Protein AF-A0A351IYJ4-F1 (afdb_monomer_lite)

Radius of gyration: 17.71 Å; chains: 1; bounding box: 44×25×46 Å

Secondary structure (DSSP, 8-state):
-----HHHHHHHHHHGGGGTTHHHHTT--SS---HHHHHHHHHHHHHHHHHTT-TTSTTTTSSHHHH--BGGGTBPPP-SSTTTHHHHHHHHHHHHHHTT----------HHHHTSHHHHHHHHHHH-HHHHH--

Foldseek 3Di:
DDDDDLVLLVVLCCPQVNNPLLVVLPPPDPDPDRSVVSSVSSVVSQQVCLQVQDCSHSVNVPLHNPFGADPSVPGDTDDPDQQPVLQVQLVVLLVCQVVVHDDHGDDDHDPSSCPDPNNVVSVVVVPDCCSVPVD

Structure (mmCIF, N/CA/C/O backbone):
data_AF-A0A351IYJ4-F1
#
_entry.id   AF-A0A351IYJ4-F1
#
loop_
_atom_site.group_PDB
_atom_site.id
_atom_site.type_symbol
_atom_site.label_atom_id
_atom_site.label_alt_id
_atom_site.label_comp_id
_atom_site.label_asym_id
_atom_site.label_entity_id
_atom_site.label_seq_id
_atom_site.pdbx_PDB_ins_code
_atom_site.Cartn_x
_atom_site.Cartn_y
_atom_site.Cartn_z
_atom_site.occupancy
_atom_site.B_iso_or_equiv
_atom_site.auth_seq_id
_atom_site.auth_comp_id
_atom_site.auth_asym_id
_atom_site.auth_atom_id
_atom_site.pdbx_PDB_model_num
ATOM 1 N N . ILE A 1 1 ? -8.109 10.380 -11.655 1.00 69.62 1 ILE A N 1
ATOM 2 C CA . ILE A 1 1 ? -7.726 9.640 -10.431 1.00 69.62 1 ILE A CA 1
ATOM 3 C C . ILE A 1 1 ? -8.976 8.910 -9.979 1.00 69.62 1 ILE A C 1
ATOM 5 O O . ILE A 1 1 ? -9.986 9.576 -9.782 1.00 69.62 1 ILE A O 1
ATOM 9 N N . GLU A 1 2 ? -8.937 7.580 -9.955 1.00 79.75 2 GLU A N 1
ATOM 10 C CA . GLU A 1 2 ? -10.029 6.744 -9.441 1.00 79.75 2 GLU A CA 1
ATOM 11 C C . GLU A 1 2 ? -10.212 7.023 -7.945 1.00 79.75 2 GLU A C 1
ATOM 13 O O . GLU A 1 2 ? -9.224 7.189 -7.227 1.00 79.75 2 GLU A O 1
ATOM 18 N N . LYS A 1 3 ? -11.459 7.160 -7.498 1.00 86.62 3 LYS A N 1
ATOM 19 C CA . LYS A 1 3 ? -11.799 7.419 -6.098 1.00 86.62 3 LYS A CA 1
ATOM 20 C C . LYS A 1 3 ? -12.650 6.259 -5.609 1.00 86.62 3 LYS A C 1
ATOM 22 O O . LYS A 1 3 ? -13.630 5.938 -6.273 1.00 86.62 3 LYS A O 1
ATOM 27 N N . LEU A 1 4 ? -12.274 5.685 -4.471 1.00 89.00 4 LEU A N 1
ATOM 28 C CA . LEU A 1 4 ? -13.099 4.702 -3.778 1.00 89.00 4 LEU A CA 1
ATOM 29 C C . LEU A 1 4 ? -14.430 5.348 -3.386 1.00 89.00 4 LEU A C 1
ATOM 31 O O . LEU A 1 4 ? -14.461 6.514 -2.973 1.00 89.00 4 LEU A O 1
ATOM 35 N N . SER A 1 5 ? -15.516 4.599 -3.532 1.00 92.38 5 SER A N 1
ATOM 36 C CA . SER A 1 5 ? -16.804 4.964 -2.950 1.00 92.38 5 SER A CA 1
ATOM 37 C C . SER A 1 5 ? -16.744 4.891 -1.420 1.00 92.38 5 SER A C 1
ATOM 39 O O . SER A 1 5 ? -15.866 4.245 -0.847 1.00 92.38 5 SER A O 1
ATOM 41 N N . SER A 1 6 ? -17.679 5.556 -0.738 1.00 91.44 6 SER A N 1
ATOM 42 C CA . SER A 1 6 ? -17.755 5.504 0.727 1.00 91.44 6 SER A CA 1
ATOM 43 C C . SER A 1 6 ? -17.993 4.080 1.244 1.00 91.44 6 SER A C 1
ATOM 45 O O . SER A 1 6 ? -17.467 3.726 2.291 1.00 91.44 6 SER A O 1
ATOM 47 N N . GLU A 1 7 ? -18.740 3.260 0.501 1.00 92.38 7 GLU A N 1
ATOM 48 C CA . GLU A 1 7 ? -18.984 1.852 0.838 1.00 92.38 7 GLU A CA 1
ATOM 49 C C . GLU A 1 7 ? -17.690 1.035 0.750 1.00 92.38 7 GLU A C 1
ATOM 51 O O . GLU A 1 7 ? -17.268 0.457 1.747 1.00 92.38 7 GLU A O 1
ATOM 56 N N . GLU A 1 8 ? -16.976 1.102 -0.381 1.00 93.00 8 GLU A N 1
ATOM 57 C CA . GLU A 1 8 ? -15.687 0.412 -0.546 1.00 93.00 8 GLU A CA 1
ATOM 58 C C . GLU A 1 8 ? -14.651 0.857 0.494 1.00 93.00 8 GLU A C 1
ATOM 60 O O . GLU A 1 8 ? -13.88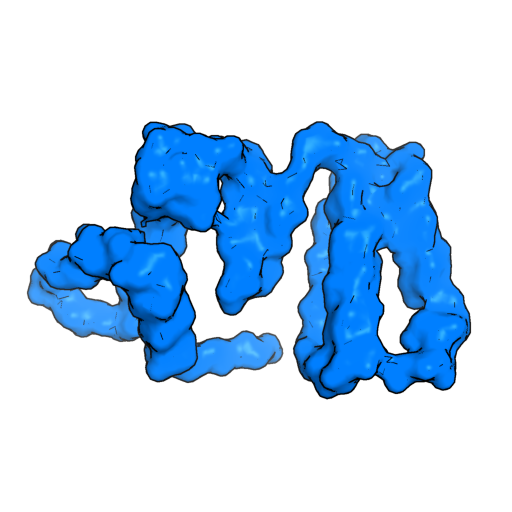2 0.044 1.007 1.00 93.00 8 GLU A O 1
ATOM 65 N N . LEU A 1 9 ? -14.612 2.155 0.807 1.00 92.56 9 LEU A N 1
ATOM 66 C CA . LEU A 1 9 ? -13.689 2.704 1.794 1.00 92.56 9 LEU A CA 1
ATOM 67 C C . LEU A 1 9 ? -13.982 2.157 3.196 1.00 92.56 9 LEU A C 1
ATOM 69 O O . LEU A 1 9 ? -13.051 1.783 3.909 1.00 92.56 9 LEU A O 1
ATOM 73 N N . TYR A 1 10 ? -15.260 2.094 3.574 1.00 93.06 10 TYR A N 1
ATOM 74 C CA . TYR A 1 10 ? -15.687 1.546 4.857 1.00 93.06 10 TYR A CA 1
ATOM 75 C C . TYR A 1 10 ? -15.412 0.043 4.949 1.00 93.06 10 TYR A C 1
ATOM 77 O O . TYR A 1 10 ? -14.824 -0.405 5.934 1.00 93.06 10 TYR A O 1
ATOM 85 N N . ASP A 1 11 ? -15.750 -0.719 3.908 1.00 94.94 11 ASP A N 1
ATOM 86 C CA . ASP A 1 11 ? -15.528 -2.167 3.863 1.00 94.94 11 ASP A CA 1
ATOM 87 C C . ASP A 1 11 ? -14.041 -2.515 3.979 1.00 94.94 11 ASP A C 1
ATOM 89 O O . ASP A 1 11 ? -13.672 -3.379 4.773 1.00 94.94 11 ASP A O 1
ATOM 93 N N . ILE A 1 12 ? -13.156 -1.775 3.299 1.00 95.31 12 ILE A N 1
ATOM 94 C CA . ILE A 1 12 ? -11.704 -1.950 3.450 1.00 95.31 12 ILE A CA 1
ATOM 95 C C . ILE A 1 12 ? -11.265 -1.773 4.910 1.00 95.31 12 ILE A C 1
ATOM 97 O O . ILE A 1 12 ? -10.467 -2.567 5.411 1.00 95.31 12 ILE A O 1
ATOM 101 N N . MET A 1 13 ? -11.746 -0.731 5.593 1.00 94.62 13 MET A N 1
ATOM 102 C CA . MET A 1 13 ? -11.371 -0.468 6.988 1.00 94.62 13 MET A CA 1
ATOM 103 C C . MET A 1 13 ? -11.933 -1.517 7.947 1.00 94.62 13 MET A C 1
ATOM 105 O O . MET A 1 13 ? -11.270 -1.876 8.921 1.00 94.62 13 MET A O 1
ATOM 109 N N . LYS A 1 14 ? -13.143 -2.003 7.669 1.00 94.69 14 LYS A N 1
ATOM 110 C CA . LYS A 1 14 ? -13.844 -3.007 8.466 1.00 94.69 14 LYS A CA 1
ATOM 111 C C . LYS A 1 14 ? -13.223 -4.393 8.324 1.00 94.69 14 LYS A C 1
ATOM 113 O O . LYS A 1 14 ? -13.055 -5.083 9.323 1.00 94.69 14 LYS A O 1
ATOM 118 N N . ASP A 1 15 ? -12.851 -4.790 7.115 1.00 95.81 15 ASP A N 1
ATOM 119 C CA . ASP A 1 15 ? -12.252 -6.103 6.860 1.00 95.81 15 ASP A CA 1
ATOM 120 C C . ASP A 1 15 ? -10.783 -6.153 7.303 1.00 95.81 15 ASP A C 1
ATOM 122 O O . ASP A 1 15 ? -10.238 -7.213 7.626 1.00 95.81 15 ASP A O 1
ATOM 126 N N . PHE A 1 16 ? -10.111 -5.001 7.346 1.00 95.06 16 PHE A N 1
ATOM 127 C CA . PHE A 1 16 ? -8.714 -4.944 7.739 1.00 95.06 16 PHE A CA 1
ATOM 128 C C . PHE A 1 16 ? -8.513 -5.245 9.230 1.00 95.06 16 PHE A C 1
ATOM 130 O O . PHE A 1 16 ? -8.965 -4.502 10.102 1.00 95.06 16 PHE A O 1
ATOM 137 N N . LEU A 1 17 ? -7.761 -6.316 9.518 1.00 93.31 17 LEU A N 1
ATOM 138 C CA . LEU A 1 17 ? -7.508 -6.811 10.880 1.00 93.31 17 LEU A CA 1
ATOM 139 C C . LEU A 1 17 ? -8.806 -6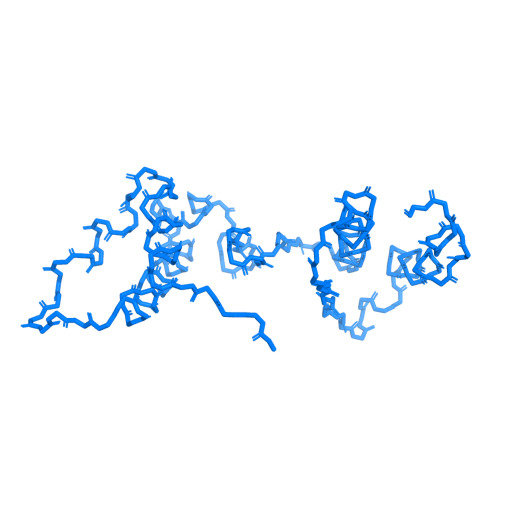.956 11.694 1.00 93.31 17 LEU A C 1
ATOM 141 O O . LEU A 1 17 ? -8.857 -6.547 12.857 1.00 93.31 17 LEU A O 1
ATOM 145 N N . ASP A 1 18 ? -9.854 -7.490 11.062 1.00 94.00 18 ASP A N 1
ATOM 146 C CA . ASP A 1 18 ? -11.171 -7.717 11.671 1.00 94.00 18 ASP A CA 1
ATOM 147 C C . ASP A 1 18 ? -11.777 -6.438 12.287 1.00 94.00 18 ASP A C 1
ATOM 149 O O . ASP A 1 18 ? -12.434 -6.464 13.330 1.00 94.00 18 ASP A O 1
ATOM 153 N N . GLY A 1 19 ? -11.480 -5.282 11.686 1.00 93.06 19 GLY A N 1
ATOM 154 C CA . GLY A 1 19 ? -11.989 -3.981 12.107 1.00 93.06 19 GLY A CA 1
ATOM 155 C C . GLY A 1 19 ? -11.362 -3.469 13.400 1.00 93.06 19 GLY A C 1
ATOM 156 O O . GLY A 1 19 ? -11.836 -2.486 13.957 1.00 93.06 19 GLY A O 1
ATOM 157 N N . THR A 1 20 ? -10.287 -4.089 13.898 1.00 93.75 20 THR A N 1
ATOM 158 C CA . THR A 1 20 ? -9.677 -3.724 15.191 1.00 93.75 20 THR A CA 1
ATOM 159 C C . THR A 1 20 ? -9.286 -2.245 15.250 1.00 93.75 20 THR A C 1
ATOM 161 O O . THR A 1 20 ? -9.467 -1.602 16.278 1.00 93.75 20 THR A O 1
ATOM 164 N N . ILE A 1 21 ? -8.755 -1.697 14.154 1.00 93.94 21 ILE A N 1
ATOM 165 C CA . ILE A 1 21 ? -8.379 -0.279 14.052 1.00 93.94 21 ILE A CA 1
ATOM 166 C C . ILE A 1 21 ? -9.634 0.591 13.933 1.00 93.94 21 ILE A C 1
ATOM 168 O O . ILE A 1 21 ? -9.758 1.574 14.663 1.00 93.94 21 ILE A O 1
ATOM 172 N N . LEU A 1 22 ? -10.573 0.196 13.064 1.00 93.88 22 LEU A N 1
ATOM 173 C CA . LEU A 1 22 ? -11.835 0.901 12.841 1.00 93.88 22 LEU A CA 1
ATOM 174 C C . LEU A 1 22 ? -12.622 1.050 14.147 1.00 93.88 22 LEU A C 1
ATOM 176 O O . LEU A 1 22 ? -12.953 2.165 14.515 1.00 93.88 22 LEU A O 1
ATOM 180 N N . ASN A 1 23 ? -12.781 -0.021 14.922 1.00 92.25 23 ASN A N 1
ATOM 181 C CA . ASN A 1 23 ? -13.481 -0.023 16.210 1.00 92.25 23 ASN A CA 1
ATOM 182 C C . ASN A 1 23 ? -12.884 0.946 17.249 1.00 92.25 23 ASN A C 1
ATOM 184 O O . ASN A 1 23 ? -13.557 1.309 18.210 1.00 92.25 23 ASN A O 1
ATOM 188 N N . VAL A 1 24 ? -11.607 1.331 17.119 1.00 91.56 24 VAL A N 1
ATOM 189 C CA . VAL A 1 24 ? -10.964 2.275 18.050 1.00 91.56 24 VAL A CA 1
ATOM 190 C C . VAL A 1 24 ? -11.255 3.729 17.685 1.00 91.56 24 VAL A C 1
ATOM 192 O O . VAL A 1 24 ? -11.249 4.585 18.579 1.00 91.56 24 VAL A O 1
ATOM 195 N N . VAL A 1 25 ? -11.444 4.014 16.398 1.00 90.50 25 VAL A N 1
ATOM 196 C CA . VAL A 1 25 ? -11.732 5.362 15.884 1.00 90.50 25 VAL A CA 1
ATOM 197 C C . VAL A 1 25 ? -13.238 5.596 15.738 1.00 90.50 25 VAL A C 1
ATOM 199 O O . VAL A 1 25 ? -13.724 6.689 16.013 1.00 90.50 25 VAL A O 1
ATOM 202 N N . GLU A 1 26 ? -13.993 4.548 15.415 1.00 84.12 26 GLU A N 1
ATOM 203 C CA . GLU A 1 26 ? -15.446 4.549 15.316 1.00 84.12 26 GLU A CA 1
ATOM 204 C C . GLU A 1 26 ? -16.071 4.782 16.702 1.00 84.12 26 GLU A C 1
ATOM 206 O O . GLU A 1 26 ? -15.700 4.164 17.700 1.00 84.12 26 GLU A O 1
ATOM 211 N N . GLY A 1 27 ? -17.009 5.729 16.786 1.00 67.56 27 GLY A N 1
ATOM 212 C CA . GLY A 1 27 ? -17.715 6.057 18.030 1.00 67.56 27 GLY A CA 1
ATOM 213 C C . GLY A 1 27 ? -17.006 7.042 18.971 1.00 67.56 27 GLY A C 1
ATOM 214 O O . GLY A 1 27 ? -17.534 7.304 20.051 1.00 67.56 27 GLY A O 1
ATOM 215 N N . LYS A 1 28 ? -15.854 7.614 18.586 1.00 63.19 28 LYS A N 1
ATOM 216 C CA . LYS A 1 28 ? -15.204 8.715 19.330 1.00 63.19 28 LYS A CA 1
ATOM 217 C C . LYS A 1 28 ? -15.575 10.120 18.850 1.00 63.19 28 LYS A C 1
ATOM 219 O O . LYS A 1 28 ? -15.203 11.087 19.510 1.00 63.19 28 LYS A O 1
ATOM 224 N N . GLU A 1 29 ? -16.304 10.245 17.747 1.00 55.62 29 GLU A N 1
ATOM 225 C CA . GLU A 1 29 ? -16.753 11.543 17.242 1.00 55.62 29 GLU A CA 1
ATOM 226 C C . GLU A 1 29 ? -18.083 11.980 17.887 1.00 55.62 29 GLU A C 1
ATOM 228 O O . GLU A 1 29 ? -19.051 11.219 17.919 1.00 55.62 29 GLU A O 1
ATOM 233 N N . GLU A 1 30 ? -18.162 13.231 18.362 1.00 51.12 30 GLU A N 1
ATOM 234 C CA . GLU A 1 30 ? -19.418 13.868 18.811 1.00 51.12 30 GLU A CA 1
ATOM 235 C C . GLU A 1 30 ? -20.367 14.205 17.639 1.00 51.12 30 GLU A C 1
ATOM 237 O O . GLU A 1 30 ? -21.562 14.429 17.839 1.00 51.12 30 GLU A O 1
ATOM 242 N N . VAL A 1 31 ? -19.855 14.211 16.404 1.00 49.59 31 VAL A N 1
ATOM 243 C CA . VAL A 1 31 ? -20.582 14.484 15.158 1.00 49.59 31 VAL A CA 1
ATOM 244 C C . VAL A 1 31 ? -20.305 13.320 14.216 1.00 49.59 31 VAL A C 1
ATOM 246 O O . VAL A 1 31 ? -19.147 13.036 13.970 1.00 49.59 31 VAL A O 1
ATOM 249 N N . LYS A 1 32 ? -21.332 12.646 13.680 1.00 56.62 32 LYS A N 1
ATOM 250 C CA . LYS A 1 32 ? -21.128 11.607 12.653 1.00 56.62 32 LYS A CA 1
ATOM 251 C C . LYS A 1 32 ? -20.509 12.247 11.402 1.00 56.62 32 LYS A C 1
ATOM 253 O O . LYS A 1 32 ? -21.249 12.853 10.623 1.00 56.62 32 LYS A O 1
ATOM 258 N N . GLY A 1 33 ? -19.188 12.157 11.253 1.00 61.50 33 GLY A N 1
ATOM 259 C CA . GLY A 1 33 ? -18.453 12.642 10.090 1.00 61.50 33 GLY A CA 1
ATOM 260 C C . GLY A 1 33 ? -18.748 11.838 8.822 1.00 61.50 33 GLY A C 1
ATOM 261 O O . GLY A 1 33 ? -19.345 10.757 8.860 1.00 61.50 33 GLY A O 1
ATOM 262 N N . ASP A 1 34 ? -18.341 12.386 7.675 1.00 84.00 34 ASP A N 1
ATOM 263 C CA . ASP A 1 34 ? -18.303 11.652 6.405 1.00 84.00 34 ASP A CA 1
ATOM 264 C C . ASP A 1 34 ? -17.346 10.450 6.552 1.00 84.00 34 ASP A C 1
ATOM 266 O O . ASP A 1 34 ? -16.343 10.529 7.258 1.00 84.00 34 ASP A O 1
ATOM 270 N N . VAL A 1 35 ? -17.604 9.335 5.859 1.00 89.12 35 VAL A N 1
ATOM 271 C CA . VAL A 1 35 ? -16.751 8.121 5.897 1.00 89.12 35 VAL A CA 1
ATOM 272 C C . VAL A 1 35 ? -15.294 8.449 5.561 1.00 89.12 35 VAL A C 1
ATOM 274 O O . VAL A 1 35 ? -14.361 7.777 6.000 1.00 89.12 35 VAL A O 1
ATOM 277 N N . LYS A 1 36 ? -15.084 9.515 4.793 1.00 88.94 36 LYS A N 1
ATOM 278 C CA . LYS A 1 36 ? -13.764 10.042 4.485 1.00 88.94 36 LYS A CA 1
ATOM 279 C C . LYS A 1 36 ? -13.014 10.570 5.713 1.00 88.94 36 LYS A C 1
ATOM 281 O O . LYS A 1 36 ? -11.812 10.335 5.800 1.00 88.94 36 LYS A O 1
ATOM 286 N N . ASP A 1 37 ? -13.686 11.267 6.624 1.00 89.88 37 ASP A N 1
ATOM 287 C CA . ASP A 1 37 ? -13.071 11.785 7.852 1.00 89.88 37 ASP A CA 1
ATOM 288 C C . ASP A 1 37 ? -12.707 10.619 8.775 1.00 89.88 37 ASP A C 1
ATOM 290 O O . ASP A 1 37 ? -11.558 10.500 9.202 1.00 89.88 37 ASP A O 1
ATOM 294 N N . LEU A 1 38 ? -13.620 9.651 8.907 1.00 90.88 38 LEU A N 1
ATOM 295 C CA . LEU A 1 38 ? -13.353 8.388 9.597 1.00 90.88 38 LEU A CA 1
ATOM 296 C C . LEU A 1 38 ? -12.144 7.645 9.004 1.00 90.88 38 LEU A C 1
ATOM 298 O O . LEU A 1 38 ? -11.338 7.078 9.740 1.00 90.88 38 LEU A O 1
ATOM 302 N N . ALA A 1 39 ? -11.973 7.668 7.679 1.00 92.19 39 ALA A N 1
ATOM 303 C CA . ALA A 1 39 ? -10.820 7.061 7.020 1.00 92.19 39 ALA A CA 1
ATOM 304 C C . ALA A 1 39 ? -9.503 7.807 7.266 1.00 92.19 39 ALA A C 1
ATOM 306 O O . ALA A 1 39 ? -8.445 7.174 7.327 1.00 92.19 39 ALA A O 1
ATOM 307 N N . ILE A 1 40 ? -9.544 9.132 7.424 1.00 92.12 40 ILE A N 1
ATOM 308 C CA . ILE A 1 40 ? -8.377 9.920 7.838 1.00 92.12 40 ILE A CA 1
ATOM 309 C C . ILE A 1 40 ? -7.980 9.525 9.261 1.00 92.12 40 ILE A C 1
ATOM 311 O O . ILE A 1 40 ? -6.810 9.220 9.497 1.00 92.12 40 ILE A O 1
ATOM 315 N N . ASP A 1 41 ? -8.940 9.445 10.177 1.00 92.75 41 ASP A N 1
ATOM 316 C CA . ASP A 1 41 ? -8.691 9.051 11.564 1.00 92.75 41 ASP A CA 1
ATOM 317 C C . ASP A 1 41 ? -8.188 7.613 11.676 1.00 92.75 41 ASP A C 1
ATOM 319 O O . ASP A 1 41 ? -7.208 7.352 12.379 1.00 92.75 41 ASP A O 1
ATOM 323 N N . PHE A 1 42 ? -8.785 6.687 10.923 1.00 94.62 42 PHE A N 1
ATOM 324 C CA . PHE A 1 42 ? -8.296 5.317 10.779 1.00 94.62 42 PHE A CA 1
ATOM 325 C C . PHE A 1 42 ? -6.833 5.298 10.322 1.00 94.62 42 PHE A C 1
ATOM 327 O O . PHE A 1 42 ? -6.007 4.588 10.905 1.00 94.62 42 PHE A O 1
ATOM 334 N N . LEU A 1 43 ? -6.493 6.105 9.307 1.00 94.69 43 LEU A N 1
ATOM 335 C CA . LEU A 1 43 ? -5.139 6.168 8.767 1.00 94.69 43 LEU A CA 1
ATOM 336 C C . LEU A 1 43 ? -4.141 6.703 9.803 1.00 94.69 43 LEU A C 1
ATOM 338 O O . LEU A 1 43 ? -3.077 6.113 10.009 1.00 94.69 43 LEU A O 1
ATOM 342 N N . LEU A 1 44 ? -4.492 7.809 10.462 1.00 94.56 44 LEU A N 1
ATOM 343 C CA . LEU A 1 44 ? -3.663 8.470 11.469 1.00 94.56 44 LEU A CA 1
ATOM 344 C C . LEU A 1 44 ? -3.451 7.581 12.692 1.00 94.56 44 LEU A C 1
ATOM 346 O O . LEU A 1 44 ? -2.312 7.395 13.125 1.00 94.56 44 LEU A O 1
ATOM 350 N N . TYR A 1 45 ? -4.527 7.002 13.229 1.00 95.44 45 TYR A N 1
ATOM 351 C CA . TYR A 1 45 ? -4.455 6.119 14.386 1.00 95.44 45 TYR A CA 1
ATOM 352 C C . TYR A 1 45 ? -3.635 4.864 14.073 1.00 95.44 45 TYR A C 1
ATOM 354 O O . TYR A 1 45 ? -2.719 4.544 14.830 1.00 95.44 45 TYR A O 1
ATOM 362 N N . GLY A 1 46 ? -3.898 4.189 12.948 1.00 95.69 46 GLY A N 1
ATOM 363 C CA . GLY A 1 46 ? -3.154 2.992 12.547 1.00 95.69 46 GLY A CA 1
ATOM 364 C C . GLY A 1 46 ? -1.661 3.260 12.322 1.00 95.69 46 GLY A C 1
ATOM 365 O O . GLY A 1 46 ? -0.820 2.468 12.752 1.00 95.69 46 GLY A O 1
ATOM 366 N N . ALA A 1 47 ? -1.304 4.403 11.726 1.00 94.94 47 ALA A N 1
ATOM 367 C CA . ALA A 1 47 ? 0.092 4.802 11.536 1.00 94.94 47 ALA A CA 1
ATOM 368 C C . ALA A 1 47 ? 0.795 5.135 12.863 1.00 94.94 47 ALA A C 1
ATOM 370 O O . ALA A 1 47 ? 1.922 4.699 13.098 1.00 94.94 47 ALA A O 1
ATOM 371 N N . LEU A 1 48 ? 0.134 5.873 13.760 1.00 96.06 48 LEU A N 1
ATOM 372 C CA . LEU A 1 48 ? 0.669 6.170 15.093 1.00 96.06 48 LEU A CA 1
ATOM 373 C C . LEU A 1 48 ? 0.831 4.894 15.923 1.00 96.06 48 LEU A C 1
ATOM 375 O O . LEU A 1 48 ? 1.877 4.685 16.534 1.00 96.06 48 LEU A O 1
ATOM 379 N N . ALA A 1 49 ? -0.167 4.013 15.914 1.00 96.56 49 ALA A N 1
ATOM 380 C CA . ALA A 1 49 ? -0.101 2.721 16.584 1.00 96.56 49 ALA A CA 1
ATOM 381 C C . ALA A 1 49 ? 1.087 1.884 16.081 1.00 96.56 49 ALA A C 1
ATOM 383 O O . ALA A 1 49 ? 1.789 1.278 16.893 1.00 96.56 49 ALA A O 1
ATOM 384 N N . GLU A 1 50 ? 1.367 1.918 14.775 1.00 95.94 50 GLU A N 1
ATOM 385 C CA . GLU A 1 50 ? 2.535 1.266 14.177 1.00 95.94 50 GLU A CA 1
ATOM 386 C C . GLU A 1 50 ? 3.858 1.851 14.696 1.00 95.94 50 GLU A C 1
ATOM 388 O O . GLU A 1 50 ? 4.742 1.100 15.110 1.00 95.94 50 GLU A O 1
ATOM 393 N N . ILE A 1 51 ? 3.978 3.182 14.760 1.00 95.38 51 ILE A N 1
ATOM 394 C CA . ILE A 1 51 ? 5.160 3.876 15.306 1.00 95.38 51 ILE A CA 1
ATOM 395 C C . ILE A 1 51 ? 5.408 3.492 16.774 1.00 95.38 51 ILE A C 1
ATOM 397 O O . ILE A 1 51 ? 6.555 3.315 17.181 1.00 95.38 51 ILE A O 1
ATOM 401 N N . PHE A 1 52 ? 4.344 3.334 17.564 1.00 96.25 52 PHE A N 1
ATOM 402 C CA . PHE A 1 52 ? 4.413 2.970 18.984 1.00 96.25 52 PHE A CA 1
ATOM 403 C C . PHE A 1 52 ? 4.427 1.455 19.247 1.00 96.25 52 PHE A C 1
ATOM 405 O O . PHE A 1 52 ? 4.180 1.036 20.382 1.00 96.25 52 PHE A O 1
ATOM 412 N N . ALA A 1 53 ? 4.706 0.635 18.228 1.00 95.62 53 ALA A N 1
ATOM 413 C CA . ALA A 1 53 ? 4.791 -0.824 18.330 1.00 95.62 53 ALA A CA 1
ATOM 414 C C . ALA A 1 53 ? 3.539 -1.471 18.961 1.00 95.62 53 ALA A C 1
ATOM 416 O O . ALA A 1 53 ? 3.621 -2.420 19.746 1.00 95.62 53 ALA A O 1
ATOM 417 N N . ARG A 1 54 ? 2.353 -0.930 18.663 1.00 96.12 54 ARG A N 1
ATOM 418 C CA . ARG A 1 54 ? 1.076 -1.471 19.139 1.00 96.12 54 ARG A CA 1
ATOM 419 C C . ARG A 1 54 ? 0.561 -2.537 18.183 1.00 96.12 54 ARG A C 1
ATOM 421 O O . ARG A 1 54 ? 0.722 -2.448 16.970 1.00 96.12 54 ARG A O 1
ATOM 428 N N . THR A 1 55 ? -0.156 -3.512 18.734 1.00 94.56 55 THR A N 1
ATOM 429 C CA . THR A 1 55 ? -0.820 -4.569 17.956 1.00 94.56 55 THR A CA 1
ATOM 430 C C . THR A 1 55 ? -1.889 -4.030 17.005 1.00 94.56 55 THR A C 1
ATOM 432 O O . THR A 1 55 ? -2.218 -4.701 16.033 1.00 94.56 55 THR A O 1
ATOM 435 N N . THR A 1 56 ? -2.397 -2.822 17.265 1.00 94.75 56 THR A N 1
ATOM 436 C CA . THR A 1 56 ? -3.345 -2.088 16.418 1.00 94.75 56 THR A CA 1
ATOM 437 C C . THR A 1 56 ? -2.675 -1.243 15.326 1.00 94.75 56 THR A C 1
ATOM 439 O O . THR A 1 56 ? -3.353 -0.472 14.656 1.00 94.75 56 THR A O 1
ATOM 442 N N . GLY A 1 57 ? -1.357 -1.355 15.128 1.00 95.12 57 GLY A N 1
ATOM 443 C CA . GLY A 1 57 ? -0.686 -0.802 13.950 1.00 95.12 57 GLY A CA 1
ATOM 444 C C . GLY A 1 57 ? -0.983 -1.614 12.685 1.00 95.12 57 GLY A C 1
ATOM 445 O O . GLY A 1 57 ? -1.296 -2.804 12.771 1.00 95.12 57 GLY A O 1
ATOM 446 N N . PHE A 1 58 ? -0.852 -1.004 11.500 1.00 95.00 58 PHE A N 1
ATOM 447 C CA . PHE A 1 58 ? -1.115 -1.683 10.217 1.00 95.00 58 PHE A CA 1
ATOM 448 C C . PHE A 1 58 ? -0.339 -2.993 10.044 1.00 95.00 58 PHE A C 1
ATOM 450 O O . PHE A 1 58 ? -0.826 -3.936 9.427 1.00 95.00 58 PHE A O 1
ATOM 457 N N . ASN A 1 59 ? 0.857 -3.074 10.615 1.00 93.94 59 ASN A N 1
ATOM 458 C CA . ASN A 1 59 ? 1.744 -4.228 10.529 1.00 93.94 59 ASN A CA 1
ATOM 459 C C . ASN A 1 59 ? 1.990 -4.826 11.920 1.00 93.94 59 ASN A C 1
ATOM 461 O O . ASN A 1 59 ? 3.022 -5.452 12.164 1.00 93.94 59 ASN A O 1
ATOM 465 N N . LYS A 1 60 ? 1.024 -4.641 12.833 1.00 94.44 60 LYS A N 1
ATOM 466 C CA . LYS A 1 60 ? 1.056 -5.092 14.232 1.00 94.44 60 LYS A CA 1
ATOM 467 C C . LYS A 1 60 ? 2.256 -4.546 15.018 1.00 94.44 60 LYS A C 1
ATOM 469 O O . LYS A 1 60 ? 2.723 -5.201 15.948 1.00 94.44 60 LYS A O 1
ATOM 474 N N . GLY A 1 61 ? 2.756 -3.368 14.641 1.00 93.31 61 GLY A N 1
ATOM 475 C CA . GLY A 1 61 ? 3.878 -2.712 15.310 1.00 93.31 61 GLY A CA 1
ATOM 476 C C . GLY A 1 61 ? 5.259 -3.250 14.924 1.00 93.31 61 GLY A C 1
ATOM 477 O O . GLY A 1 61 ? 6.234 -2.946 15.608 1.00 93.31 61 GLY A O 1
ATOM 478 N N . LEU A 1 62 ? 5.354 -4.066 13.869 1.00 92.81 62 LEU A N 1
ATOM 479 C CA . LEU A 1 62 ? 6.605 -4.691 13.423 1.00 92.81 62 LEU A CA 1
ATOM 480 C C . LEU A 1 62 ? 7.370 -3.859 12.383 1.00 92.81 62 LEU A C 1
ATOM 482 O O . LEU A 1 62 ? 8.577 -4.037 12.230 1.00 92.81 62 LEU A O 1
ATOM 486 N N . GLY A 1 63 ? 6.690 -2.972 11.656 1.00 88.94 63 GLY A N 1
ATOM 487 C CA . GLY A 1 63 ? 7.294 -2.076 10.667 1.00 88.94 63 GLY A CA 1
ATOM 488 C C . GLY A 1 63 ? 7.848 -0.785 11.278 1.00 88.94 63 GLY A C 1
ATOM 489 O O . GLY A 1 63 ? 8.785 -0.189 10.738 1.00 88.94 63 GLY A O 1
ATOM 490 N N . GLY A 1 64 ? 7.300 -0.354 12.417 1.00 88.44 64 GLY A N 1
ATOM 491 C CA . GLY A 1 64 ? 7.716 0.872 13.096 1.00 88.44 64 GLY A CA 1
ATOM 492 C C . GLY A 1 64 ? 7.541 2.121 12.223 1.00 88.44 64 GLY A C 1
ATOM 493 O O . GLY A 1 64 ? 6.726 2.158 11.303 1.00 88.44 64 GLY A O 1
ATOM 494 N N . SER A 1 65 ? 8.324 3.167 12.496 1.00 86.06 65 SER A N 1
ATOM 495 C CA . SER A 1 65 ? 8.190 4.455 11.798 1.00 86.06 65 SER A CA 1
ATOM 496 C C . SER A 1 65 ? 8.635 4.435 10.338 1.00 86.06 65 SER A C 1
ATOM 498 O O . SER A 1 65 ? 8.099 5.186 9.529 1.00 86.06 65 SER A O 1
ATOM 500 N N . MET A 1 66 ? 9.617 3.598 9.996 1.00 85.31 66 MET A N 1
ATOM 501 C CA . MET A 1 66 ? 10.218 3.602 8.664 1.00 85.31 66 MET A CA 1
ATOM 502 C C . MET A 1 66 ? 9.573 2.597 7.719 1.00 85.31 66 MET A C 1
ATOM 504 O O . MET A 1 66 ? 9.561 2.882 6.530 1.00 85.31 66 MET A O 1
ATOM 508 N N . HIS A 1 67 ? 9.012 1.477 8.203 1.00 90.19 67 HIS A N 1
ATOM 509 C CA . HIS A 1 67 ? 8.547 0.359 7.361 1.00 90.19 67 HIS A CA 1
ATOM 510 C C . HIS A 1 67 ? 7.036 0.114 7.374 1.00 90.19 67 HIS A C 1
ATOM 512 O O . HIS A 1 67 ? 6.574 -0.944 6.949 1.00 90.19 67 HIS A O 1
ATOM 518 N N . ALA A 1 68 ? 6.250 1.092 7.825 1.00 89.94 68 ALA A N 1
ATOM 519 C CA . ALA A 1 68 ? 4.798 1.023 7.754 1.00 89.94 68 ALA A CA 1
ATOM 520 C C . ALA A 1 68 ? 4.299 0.983 6.296 1.00 89.94 68 ALA A C 1
ATOM 522 O O . ALA A 1 68 ? 4.735 1.760 5.442 1.00 89.94 68 ALA A O 1
ATOM 523 N N . PHE A 1 69 ? 3.350 0.091 6.024 1.00 92.50 69 PHE A N 1
ATOM 524 C CA . PHE A 1 69 ? 2.644 -0.010 4.749 1.00 92.50 69 PHE A CA 1
ATOM 525 C C . PHE A 1 69 ? 1.177 -0.399 4.944 1.00 92.50 69 PHE A C 1
ATOM 527 O O . PHE A 1 69 ? 0.798 -0.897 6.005 1.00 92.50 69 PHE A O 1
ATOM 534 N N . PHE A 1 70 ? 0.364 -0.173 3.909 1.00 93.44 70 PHE A N 1
ATOM 535 C CA . PHE A 1 70 ? -1.067 -0.469 3.900 1.00 93.44 70 PHE A CA 1
ATOM 536 C C . PHE A 1 70 ? -1.543 -0.774 2.470 1.00 93.44 70 PHE A C 1
ATOM 538 O O . PHE A 1 70 ? -1.980 0.100 1.715 1.00 93.44 70 PHE A O 1
ATOM 545 N N . ILE A 1 71 ? -1.430 -2.048 2.084 1.00 91.44 71 ILE A N 1
ATOM 546 C CA . ILE A 1 71 ? -1.740 -2.530 0.728 1.00 91.44 71 ILE A CA 1
ATOM 547 C C . ILE A 1 71 ? -3.187 -2.237 0.287 1.00 91.44 71 ILE A C 1
ATOM 549 O O . ILE A 1 71 ? -3.351 -1.940 -0.897 1.00 91.44 71 ILE A O 1
ATOM 553 N N . PRO A 1 72 ? -4.223 -2.265 1.156 1.00 91.19 72 PRO A N 1
ATOM 554 C CA . PRO A 1 72 ? -5.592 -1.990 0.716 1.00 91.19 72 PRO A CA 1
ATOM 555 C C . PRO A 1 72 ? -5.789 -0.610 0.067 1.00 91.19 72 PRO A C 1
ATOM 557 O O . PRO A 1 72 ? -6.563 -0.497 -0.877 1.00 91.19 72 PRO A O 1
ATOM 560 N N . PHE A 1 73 ? -5.033 0.418 0.478 1.00 88.94 73 PHE A N 1
ATOM 561 C CA . PHE A 1 73 ? -5.013 1.728 -0.204 1.00 88.94 73 PHE A CA 1
ATOM 562 C C . PHE A 1 73 ? -3.886 1.864 -1.238 1.00 88.94 73 PHE A C 1
ATOM 564 O O . PHE A 1 73 ? -3.576 2.959 -1.703 1.00 88.94 73 PHE A O 1
ATOM 571 N N . GLY A 1 74 ? -3.242 0.758 -1.608 1.00 89.38 74 GLY A N 1
ATOM 572 C CA . GLY A 1 74 ? -2.140 0.741 -2.565 1.00 89.38 74 GLY A CA 1
ATOM 573 C C . GLY A 1 74 ? -0.813 1.262 -2.009 1.00 89.38 74 GLY A C 1
ATOM 574 O O . GLY A 1 74 ? 0.081 1.578 -2.793 1.00 89.38 74 GLY A O 1
ATOM 575 N N . ILE A 1 75 ? -0.650 1.343 -0.683 1.00 91.75 75 ILE A N 1
ATOM 576 C CA . ILE A 1 75 ? 0.616 1.720 -0.043 1.00 91.75 75 ILE A CA 1
ATOM 577 C C . ILE A 1 75 ? 1.455 0.451 0.128 1.00 91.75 75 ILE A C 1
ATOM 579 O O . ILE A 1 75 ? 1.228 -0.348 1.039 1.00 91.75 75 ILE A O 1
ATOM 583 N N . PHE A 1 76 ? 2.405 0.244 -0.781 1.00 91.12 76 PHE A N 1
ATOM 584 C CA . PHE A 1 76 ? 3.242 -0.956 -0.807 1.00 91.12 76 PHE A CA 1
ATOM 585 C C . PHE A 1 76 ? 4.308 -0.970 0.302 1.00 91.12 76 PHE A C 1
ATOM 587 O O . PHE A 1 76 ? 4.743 0.096 0.745 1.00 91.12 76 PHE A O 1
ATOM 594 N N . PRO A 1 77 ? 4.771 -2.169 0.715 1.00 86.75 77 PRO A N 1
ATOM 595 C CA . PRO A 1 77 ? 5.876 -2.320 1.652 1.00 86.75 77 PRO A CA 1
ATOM 596 C C . PRO A 1 77 ? 7.113 -1.559 1.194 1.00 86.75 77 PRO A C 1
ATOM 598 O O . PRO A 1 77 ? 7.621 -1.772 0.090 1.00 86.75 77 PRO A O 1
ATOM 601 N N . ASN A 1 78 ? 7.619 -0.699 2.069 1.00 82.38 78 ASN A N 1
ATOM 602 C CA . ASN A 1 78 ? 8.963 -0.170 1.933 1.00 82.38 78 ASN A CA 1
ATOM 603 C C . ASN A 1 78 ? 9.937 -1.077 2.709 1.00 82.38 78 ASN A C 1
ATOM 605 O O . ASN A 1 78 ? 9.531 -1.852 3.575 1.00 82.38 78 ASN A O 1
ATOM 609 N N . ASN A 1 79 ? 11.223 -1.017 2.379 1.00 81.31 79 ASN A N 1
ATOM 610 C CA . ASN A 1 79 ? 12.246 -1.811 3.049 1.00 81.31 79 ASN A CA 1
ATOM 611 C C . ASN A 1 79 ? 13.471 -0.954 3.383 1.00 81.31 79 ASN A C 1
ATOM 613 O O . ASN A 1 79 ? 13.679 0.112 2.807 1.00 81.31 79 ASN A O 1
ATOM 617 N N . ALA A 1 80 ? 14.295 -1.437 4.317 1.00 85.62 80 ALA A N 1
ATOM 618 C CA . ALA A 1 80 ? 15.529 -0.769 4.737 1.00 85.62 80 ALA A CA 1
ATOM 619 C C . ALA A 1 80 ? 16.651 -0.823 3.681 1.00 85.62 80 ALA A C 1
ATOM 621 O O . ALA A 1 80 ? 17.722 -0.248 3.881 1.00 85.62 80 ALA A O 1
ATOM 622 N N . ILE A 1 81 ? 16.437 -1.525 2.564 1.00 89.38 81 ILE A N 1
ATOM 623 C CA . ILE A 1 81 ? 17.438 -1.688 1.517 1.00 89.38 81 ILE A CA 1
ATOM 624 C C . ILE A 1 81 ? 17.326 -0.521 0.545 1.00 89.38 81 ILE A C 1
ATOM 626 O O . ILE A 1 81 ? 16.382 -0.403 -0.235 1.00 89.38 81 ILE A O 1
ATOM 630 N N . VAL A 1 82 ? 18.344 0.333 0.547 1.00 91.81 82 VAL A N 1
ATOM 631 C CA . VAL A 1 82 ? 18.462 1.425 -0.422 1.00 91.81 82 VAL A CA 1
ATOM 632 C C . VAL A 1 82 ? 18.406 0.843 -1.842 1.00 91.81 82 VAL A C 1
ATOM 634 O O . VAL A 1 82 ? 19.230 0.004 -2.202 1.00 91.81 82 VAL A O 1
ATOM 637 N N . GLY A 1 83 ? 17.425 1.265 -2.646 1.00 91.88 83 GLY A N 1
ATOM 638 C CA . GLY A 1 83 ? 17.187 0.734 -3.997 1.00 91.88 83 GLY A CA 1
ATOM 639 C C . GLY A 1 83 ? 16.184 -0.411 -4.102 1.00 91.88 83 GLY A C 1
ATOM 640 O O . GLY A 1 83 ? 15.693 -0.675 -5.198 1.00 91.88 83 GLY A O 1
ATOM 641 N N . GLY A 1 84 ? 15.818 -1.058 -2.992 1.00 91.56 84 GLY A N 1
ATOM 642 C CA . GLY A 1 84 ? 14.970 -2.253 -3.002 1.00 91.56 84 GLY A CA 1
ATOM 643 C C . GLY A 1 84 ? 13.557 -2.017 -3.546 1.00 91.56 84 GLY A C 1
ATOM 644 O O . GLY A 1 84 ? 12.967 -2.912 -4.141 1.00 91.56 84 GLY A O 1
ATOM 645 N N . SER A 1 85 ? 13.010 -0.809 -3.395 1.00 91.25 85 SER A N 1
ATOM 646 C CA . SER A 1 85 ? 11.648 -0.489 -3.848 1.00 91.25 85 SER A CA 1
ATOM 647 C C . SER A 1 85 ? 11.486 -0.445 -5.374 1.00 91.25 85 SER A C 1
ATOM 649 O O . SER A 1 85 ? 10.364 -0.571 -5.864 1.00 91.25 85 SER A O 1
ATOM 651 N N . GLY A 1 86 ? 12.576 -0.288 -6.138 1.00 94.12 86 GLY A N 1
ATOM 652 C CA . GLY A 1 86 ? 12.512 -0.196 -7.602 1.00 94.12 86 GLY A CA 1
ATOM 653 C C . GLY A 1 86 ? 11.931 -1.458 -8.244 1.00 94.12 86 GLY A C 1
ATOM 654 O O . GLY A 1 86 ? 10.998 -1.387 -9.046 1.00 94.12 86 GLY A O 1
ATOM 655 N N . THR A 1 87 ? 12.424 -2.630 -7.839 1.00 94.00 87 THR A N 1
ATOM 656 C CA . THR A 1 87 ? 11.960 -3.922 -8.368 1.00 94.00 87 THR A CA 1
ATOM 657 C C . THR A 1 87 ? 10.565 -4.290 -7.872 1.00 94.00 87 THR A C 1
ATOM 659 O O . THR A 1 87 ? 9.788 -4.856 -8.639 1.00 94.00 87 THR A O 1
ATOM 662 N N . ILE A 1 88 ? 10.200 -3.911 -6.639 1.00 94.19 88 ILE A N 1
ATOM 663 C CA . ILE A 1 88 ? 8.841 -4.099 -6.099 1.00 94.19 88 ILE A CA 1
ATOM 664 C C . ILE A 1 88 ? 7.819 -3.361 -6.967 1.00 94.19 88 ILE A C 1
ATOM 666 O O . ILE A 1 88 ? 6.814 -3.948 -7.373 1.00 94.19 88 ILE A O 1
ATOM 670 N N . ALA A 1 89 ? 8.088 -2.096 -7.300 1.00 94.88 89 ALA A N 1
ATOM 671 C CA . ALA A 1 89 ? 7.196 -1.309 -8.142 1.00 94.88 89 ALA A CA 1
ATOM 672 C C . ALA A 1 89 ? 7.045 -1.914 -9.546 1.00 94.88 89 ALA A C 1
ATOM 674 O O . ALA A 1 89 ? 5.927 -2.023 -10.055 1.00 94.88 89 ALA A O 1
ATOM 675 N N . MET A 1 90 ? 8.146 -2.374 -10.149 1.00 94.94 90 MET A N 1
ATOM 676 C CA . MET A 1 90 ? 8.089 -3.035 -11.453 1.00 94.94 90 MET A CA 1
ATOM 677 C C . MET A 1 90 ? 7.302 -4.356 -11.400 1.00 94.94 90 MET A C 1
ATOM 679 O O . MET A 1 90 ? 6.464 -4.621 -12.263 1.00 94.94 90 MET A O 1
ATOM 683 N N . GLY A 1 91 ? 7.494 -5.161 -10.353 1.00 94.44 91 GLY A N 1
ATOM 684 C CA . GLY A 1 91 ? 6.718 -6.382 -10.129 1.00 94.44 91 GLY A CA 1
ATOM 685 C C . GLY A 1 91 ? 5.219 -6.109 -9.967 1.00 94.44 91 GLY A C 1
ATOM 686 O O . GLY A 1 91 ? 4.398 -6.786 -10.586 1.00 94.44 91 GLY A O 1
ATOM 687 N N . ALA A 1 92 ? 4.846 -5.076 -9.208 1.00 94.75 92 ALA A N 1
ATOM 688 C CA . ALA A 1 92 ? 3.451 -4.663 -9.047 1.00 94.75 92 ALA A CA 1
ATOM 689 C C . ALA A 1 92 ? 2.829 -4.176 -10.370 1.00 94.75 92 ALA A C 1
ATOM 691 O O . ALA A 1 92 ? 1.675 -4.497 -10.672 1.00 94.75 92 ALA A O 1
ATOM 692 N N . ALA A 1 93 ? 3.593 -3.444 -11.189 1.00 94.38 93 ALA A N 1
ATOM 693 C CA . ALA A 1 93 ? 3.157 -3.010 -12.514 1.00 94.38 93 ALA A CA 1
ATOM 694 C C . ALA A 1 93 ? 2.951 -4.205 -13.458 1.00 94.38 93 ALA A C 1
ATOM 696 O O . ALA A 1 93 ? 1.927 -4.288 -14.141 1.00 94.38 93 ALA A O 1
ATOM 697 N N . LEU A 1 94 ? 3.877 -5.168 -13.448 1.00 94.50 94 LEU A N 1
ATOM 698 C CA . LEU A 1 94 ? 3.764 -6.407 -14.215 1.00 94.50 94 LEU A CA 1
ATOM 699 C C . LEU A 1 94 ? 2.556 -7.242 -13.771 1.00 94.50 94 LEU A C 1
ATOM 701 O O . LEU A 1 94 ? 1.815 -7.729 -14.622 1.00 94.50 94 LEU A O 1
ATOM 705 N N . TYR A 1 95 ? 2.310 -7.360 -12.462 1.00 93.88 95 TYR A N 1
ATOM 706 C CA . TYR A 1 95 ? 1.125 -8.037 -11.932 1.00 93.88 95 TYR A CA 1
ATOM 707 C C . TYR A 1 95 ? -0.160 -7.406 -12.470 1.00 93.88 95 TYR A C 1
ATOM 709 O O . TYR A 1 95 ? -1.019 -8.122 -12.993 1.00 93.88 95 TYR A O 1
ATOM 717 N N . LYS A 1 96 ? -0.287 -6.073 -12.384 1.00 93.00 96 LYS A N 1
ATOM 718 C CA . LYS A 1 96 ? -1.458 -5.367 -12.918 1.00 93.00 96 LYS A CA 1
ATOM 719 C C . LYS A 1 96 ? -1.626 -5.641 -14.407 1.00 93.00 96 LYS A C 1
ATOM 721 O O . LYS A 1 96 ? -2.722 -5.997 -14.830 1.00 93.00 96 LYS A O 1
ATOM 726 N N . ARG A 1 97 ? -0.542 -5.553 -15.179 1.00 91.88 97 ARG A N 1
ATOM 727 C CA . ARG A 1 97 ? -0.582 -5.777 -16.624 1.00 91.88 97 ARG A CA 1
ATOM 728 C C . ARG A 1 97 ? -1.003 -7.199 -16.995 1.00 91.88 97 ARG A C 1
ATOM 730 O O . ARG A 1 97 ? -1.962 -7.364 -17.738 1.00 91.88 97 ARG A O 1
ATOM 737 N N . SER A 1 98 ? -0.330 -8.203 -16.437 1.00 92.81 98 SER A N 1
ATOM 738 C CA . SER A 1 98 ? -0.588 -9.624 -16.714 1.00 92.81 98 SER A CA 1
ATOM 739 C C . SER A 1 98 ? -2.018 -10.042 -16.351 1.00 92.81 98 SER A C 1
ATOM 741 O O . SER A 1 98 ? -2.638 -10.843 -17.044 1.00 92.81 98 SER A O 1
ATOM 743 N N . ASN A 1 99 ? -2.596 -9.418 -15.320 1.00 93.81 99 ASN A N 1
ATOM 744 C CA . ASN A 1 99 ? -3.974 -9.664 -14.894 1.00 93.81 99 ASN A CA 1
ATOM 745 C C . ASN A 1 99 ? -4.996 -8.693 -15.508 1.00 93.81 99 ASN A C 1
ATOM 747 O O . ASN A 1 99 ? -6.146 -8.678 -15.071 1.00 93.81 99 ASN A O 1
ATOM 751 N N . ARG A 1 100 ? -4.597 -7.854 -16.477 1.00 92.50 100 ARG A N 1
ATOM 752 C CA . ARG A 1 100 ? -5.448 -6.823 -17.104 1.00 92.50 100 ARG A CA 1
ATOM 753 C C . ARG A 1 100 ? -6.167 -5.925 -16.087 1.00 92.50 100 ARG A C 1
ATOM 755 O O . ARG A 1 100 ? -7.287 -5.476 -16.321 1.00 92.50 100 ARG A O 1
ATOM 762 N N . LYS A 1 101 ? -5.526 -5.663 -14.945 1.00 92.50 101 LYS A N 1
ATOM 763 C CA . LYS A 1 101 ? -6.057 -4.787 -13.899 1.00 92.50 101 LYS A CA 1
ATOM 764 C C . LYS A 1 101 ? -5.747 -3.326 -14.232 1.00 92.50 101 LYS A C 1
ATOM 766 O O . LYS A 1 101 ? -4.601 -3.022 -14.574 1.00 92.50 101 LYS A O 1
ATOM 771 N N . PRO A 1 102 ? -6.718 -2.410 -14.083 1.00 90.75 102 PRO A N 1
ATOM 772 C CA . PRO A 1 102 ? -6.493 -0.995 -14.333 1.00 90.75 102 PRO A CA 1
ATOM 773 C C . PRO A 1 102 ? -5.566 -0.361 -13.282 1.00 90.75 102 PRO A C 1
ATOM 775 O O . PRO A 1 102 ? -5.289 -0.913 -12.206 1.00 90.75 102 PRO A O 1
ATOM 778 N N . GLY A 1 103 ? -5.091 0.839 -13.605 1.00 89.94 103 GLY A N 1
ATOM 779 C CA . GLY A 1 103 ? -4.326 1.699 -12.707 1.00 89.94 103 GLY A CA 1
ATOM 780 C C . GLY A 1 103 ? -2.842 1.799 -13.047 1.00 89.94 103 GLY A C 1
ATOM 781 O O . GLY A 1 103 ? -2.351 1.232 -14.020 1.00 89.94 103 GLY A O 1
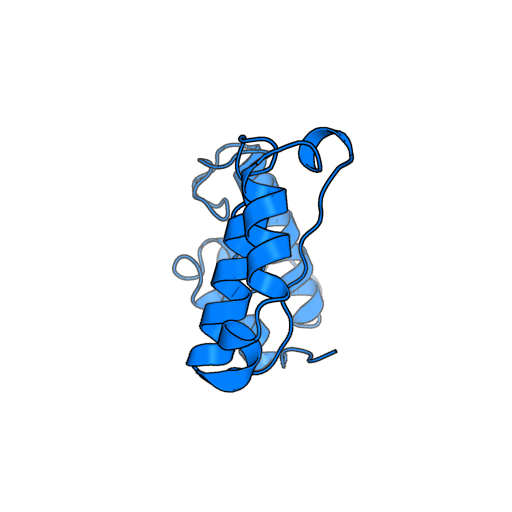ATOM 782 N N . ILE A 1 104 ? -2.133 2.554 -12.213 1.00 92.19 104 ILE A N 1
ATOM 783 C CA . ILE A 1 104 ? -0.702 2.835 -12.347 1.00 92.19 104 ILE A CA 1
ATOM 784 C C . ILE A 1 104 ? 0.027 2.437 -11.065 1.00 92.19 104 ILE A C 1
ATOM 786 O O . ILE A 1 104 ? -0.584 2.346 -10.000 1.00 92.19 104 ILE A O 1
ATOM 790 N N . VAL A 1 105 ? 1.331 2.204 -11.173 1.00 93.56 105 VAL A N 1
ATOM 791 C CA . VAL A 1 105 ? 2.225 2.031 -10.025 1.00 93.56 105 VAL A CA 1
ATOM 792 C C . VAL A 1 105 ? 3.251 3.151 -10.072 1.00 93.56 105 VAL A C 1
ATOM 794 O O . VAL A 1 105 ? 3.824 3.418 -11.126 1.00 93.56 105 VAL A O 1
ATOM 797 N N . VAL A 1 106 ? 3.457 3.814 -8.938 1.00 93.19 106 VAL A N 1
ATOM 798 C CA . VAL A 1 106 ? 4.406 4.920 -8.799 1.00 93.19 106 VAL A CA 1
ATOM 799 C C . VAL A 1 106 ? 5.531 4.474 -7.874 1.00 93.19 106 VAL A C 1
ATOM 801 O O . VAL A 1 106 ? 5.273 3.942 -6.797 1.00 93.19 106 VAL A O 1
ATOM 804 N N . ALA A 1 107 ? 6.776 4.688 -8.301 1.00 92.69 107 ALA A N 1
ATOM 805 C CA . ALA A 1 107 ? 7.969 4.419 -7.510 1.00 92.69 107 ALA A CA 1
ATOM 806 C C . ALA A 1 107 ? 8.676 5.736 -7.180 1.00 92.69 107 ALA A C 1
ATOM 808 O O . ALA A 1 107 ? 9.055 6.474 -8.088 1.00 92.69 107 ALA A O 1
ATOM 809 N N . ASN A 1 108 ? 8.897 6.000 -5.893 1.00 91.62 108 ASN A N 1
ATOM 810 C CA . ASN A 1 108 ? 9.699 7.133 -5.439 1.00 91.62 108 ASN A CA 1
ATOM 811 C C . ASN A 1 108 ? 11.125 6.651 -5.160 1.00 91.62 108 ASN A C 1
ATOM 813 O O . ASN A 1 108 ? 11.326 5.751 -4.343 1.00 91.62 108 ASN A O 1
ATOM 817 N N . ILE A 1 109 ? 12.110 7.236 -5.841 1.00 91.44 109 ILE A N 1
ATOM 818 C CA . ILE A 1 109 ? 13.519 6.831 -5.776 1.00 91.44 109 ILE A CA 1
ATOM 819 C C . ILE A 1 109 ? 14.370 8.056 -5.434 1.00 91.44 109 ILE A C 1
ATOM 821 O O . ILE A 1 109 ? 14.308 9.064 -6.130 1.00 91.44 109 ILE A O 1
ATOM 825 N N . GLY A 1 110 ? 15.159 7.960 -4.361 1.00 92.12 110 GLY A N 1
ATOM 826 C CA . GLY A 1 110 ? 16.143 8.983 -3.992 1.00 92.12 110 GLY A CA 1
ATOM 827 C C . GLY A 1 110 ? 17.420 8.916 -4.837 1.00 92.12 110 GLY A C 1
ATOM 828 O O . GLY A 1 110 ? 17.717 7.903 -5.470 1.00 92.12 110 GLY A O 1
ATOM 829 N N . ASP A 1 111 ? 18.224 9.969 -4.789 1.00 94.94 111 ASP A N 1
ATOM 830 C CA . ASP A 1 111 ? 19.504 10.097 -5.496 1.00 94.94 111 ASP A CA 1
ATOM 831 C C . ASP A 1 111 ? 20.500 8.977 -5.135 1.00 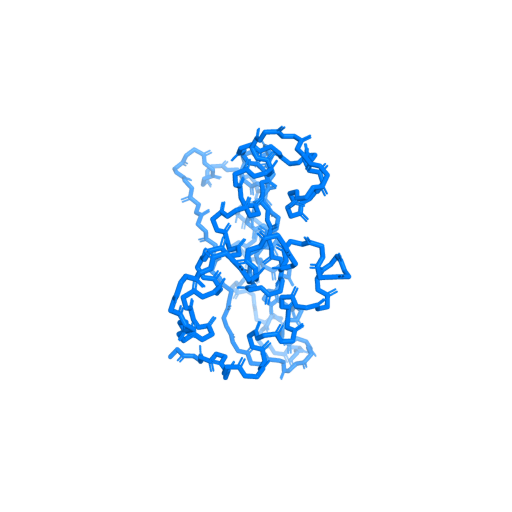94.94 111 ASP A C 1
ATOM 833 O O . ASP A 1 111 ? 21.016 8.296 -6.021 1.00 94.94 111 ASP A O 1
ATOM 837 N N . GLY A 1 112 ? 20.688 8.679 -3.844 1.00 93.06 112 GLY A N 1
ATOM 838 C CA . GLY A 1 112 ? 21.558 7.577 -3.401 1.00 93.06 112 GLY A CA 1
ATOM 839 C C . GLY A 1 112 ? 21.029 6.178 -3.759 1.00 93.06 112 GLY A C 1
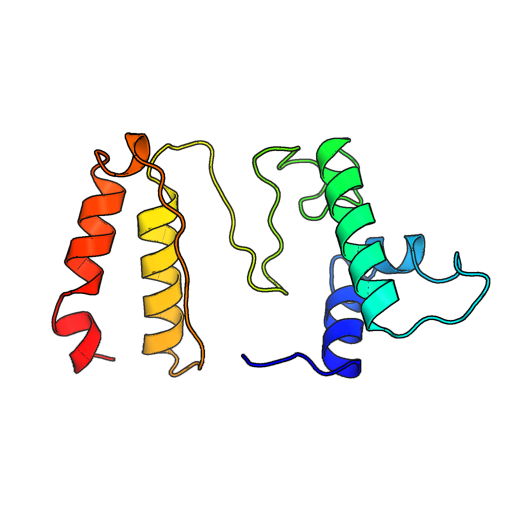ATOM 840 O O . GLY A 1 112 ? 21.779 5.200 -3.787 1.00 93.06 112 GLY A O 1
ATOM 841 N N . SER A 1 113 ? 19.730 6.079 -4.045 1.00 94.06 113 SER A N 1
ATOM 842 C CA . SER A 1 113 ? 19.059 4.856 -4.488 1.00 94.06 113 SER A CA 1
ATOM 843 C C . SER A 1 113 ? 19.231 4.625 -5.991 1.00 94.06 113 SER A C 1
ATOM 845 O O . SER A 1 113 ? 19.374 3.484 -6.423 1.00 94.06 113 SER A O 1
ATOM 847 N N . LEU A 1 114 ? 19.308 5.697 -6.786 1.00 94.31 114 LEU A N 1
ATOM 848 C CA . LEU A 1 114 ? 19.452 5.629 -8.243 1.00 94.31 114 LEU A CA 1
ATOM 849 C C . LEU A 1 114 ? 20.722 4.888 -8.691 1.00 94.31 114 LEU A C 1
ATOM 851 O O . LEU A 1 114 ? 20.708 4.203 -9.709 1.00 94.31 114 LEU A O 1
ATOM 855 N N . GLY A 1 115 ? 21.803 4.973 -7.912 1.00 94.00 115 GLY A N 1
ATOM 856 C CA . GLY A 1 115 ? 23.055 4.255 -8.181 1.00 94.00 115 GLY A CA 1
ATOM 857 C C . GLY A 1 115 ? 23.025 2.754 -7.860 1.00 94.00 115 GLY A C 1
ATOM 858 O O . GLY A 1 115 ? 24.056 2.090 -7.964 1.00 94.00 115 GLY A O 1
ATOM 859 N N . ARG A 1 116 ? 21.890 2.200 -7.413 1.00 95.75 116 ARG A N 1
ATOM 860 C CA . ARG A 1 116 ? 21.778 0.794 -6.999 1.00 95.75 116 ARG A CA 1
ATOM 861 C C . ARG A 1 116 ? 21.315 -0.090 -8.154 1.00 95.75 116 ARG A C 1
ATOM 863 O O . ARG A 1 116 ? 20.367 0.240 -8.860 1.00 95.75 116 ARG A O 1
ATOM 870 N N . GLY A 1 117 ? 21.942 -1.263 -8.275 1.00 96.31 117 GLY A N 1
ATOM 871 C CA . GLY A 1 117 ? 21.633 -2.270 -9.299 1.00 96.31 117 GLY A CA 1
ATOM 872 C C . GLY A 1 117 ? 20.137 -2.581 -9.454 1.00 96.31 11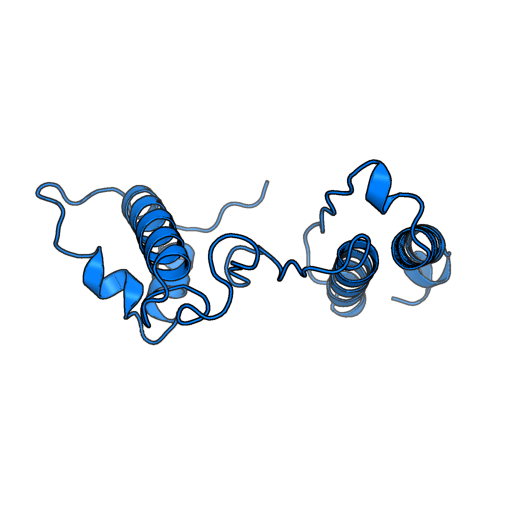7 GLY A C 1
ATOM 873 O O . GLY A 1 117 ? 19.637 -2.434 -10.566 1.00 96.31 117 GLY A O 1
ATOM 874 N N . PRO A 1 118 ? 19.389 -2.885 -8.371 1.00 94.56 118 PRO A N 1
ATOM 875 C CA . PRO A 1 118 ? 17.962 -3.212 -8.466 1.00 94.56 118 PRO A CA 1
ATOM 876 C C . PRO A 1 118 ? 17.101 -2.113 -9.103 1.00 94.56 118 PRO A C 1
ATOM 878 O O . PRO A 1 118 ? 16.136 -2.399 -9.809 1.00 94.56 118 PRO A O 1
ATOM 881 N N . VAL A 1 119 ? 17.448 -0.840 -8.889 1.00 96.00 119 VAL A N 1
ATOM 882 C CA . VAL A 1 119 ? 16.734 0.280 -9.520 1.00 96.00 119 VAL A CA 1
ATOM 883 C C . VAL A 1 119 ? 16.972 0.270 -11.026 1.00 96.00 119 VAL A C 1
ATOM 885 O O . VAL A 1 119 ? 16.027 0.428 -11.799 1.00 96.00 119 VAL A O 1
ATOM 888 N N . TRP A 1 120 ? 18.211 0.031 -11.454 1.00 96.38 120 TRP A N 1
ATOM 889 C CA . TRP A 1 120 ? 18.535 -0.046 -12.875 1.00 96.38 120 TRP A CA 1
ATOM 890 C C . TRP A 1 120 ? 17.915 -1.293 -13.526 1.00 96.38 120 TRP A C 1
ATOM 892 O O . TRP A 1 120 ? 17.322 -1.223 -14.595 1.00 96.38 120 TRP A O 1
ATOM 902 N N . GLU A 1 121 ? 17.933 -2.442 -12.863 1.00 96.00 121 GLU A N 1
ATOM 903 C CA . GLU A 1 121 ? 17.247 -3.640 -13.360 1.00 96.00 121 GLU A CA 1
ATOM 904 C C . GLU A 1 121 ? 15.748 -3.383 -13.581 1.00 96.00 121 GLU A C 1
ATOM 906 O O . GLU A 1 121 ? 15.207 -3.718 -14.639 1.00 96.00 121 GLU A O 1
ATOM 911 N N . ALA A 1 122 ? 15.091 -2.714 -12.628 1.00 95.69 122 ALA A N 1
ATOM 912 C CA . ALA A 1 122 ? 13.683 -2.345 -12.732 1.00 95.69 122 ALA A CA 1
ATOM 913 C C . ALA A 1 122 ? 13.405 -1.379 -13.895 1.00 95.69 122 ALA A C 1
ATOM 915 O O . ALA A 1 122 ? 12.456 -1.590 -14.656 1.00 95.69 122 ALA A O 1
ATOM 916 N N . LEU A 1 123 ? 14.229 -0.341 -14.063 1.00 95.44 123 LEU A N 1
ATOM 917 C CA . LEU A 1 123 ? 14.112 0.622 -15.162 1.00 95.44 123 LEU A CA 1
ATOM 918 C C . LEU A 1 123 ? 14.340 -0.049 -16.524 1.00 95.44 123 LEU A C 1
ATOM 920 O O . LEU A 1 123 ? 13.529 0.127 -17.433 1.00 95.44 123 LEU A O 1
ATOM 924 N N . CYS A 1 124 ? 15.383 -0.872 -16.654 1.00 95.50 124 CYS A N 1
ATOM 925 C CA . CYS A 1 124 ? 15.654 -1.645 -17.865 1.00 95.50 124 CYS A CA 1
ATOM 926 C C . CYS A 1 124 ? 14.459 -2.532 -18.218 1.00 95.50 124 CYS A C 1
ATOM 928 O O . CYS A 1 124 ? 13.915 -2.408 -19.316 1.00 95.50 124 CYS A O 1
ATOM 930 N N . MET A 1 125 ? 13.987 -3.357 -17.276 1.00 94.69 125 MET A N 1
ATOM 931 C CA . MET A 1 125 ? 12.840 -4.241 -17.499 1.00 94.69 125 MET A CA 1
ATOM 932 C C . MET A 1 125 ? 11.587 -3.457 -17.907 1.00 94.69 125 MET A C 1
ATOM 934 O O . MET A 1 125 ? 10.892 -3.861 -18.835 1.00 94.69 125 MET A O 1
ATOM 938 N N . SER A 1 126 ? 11.327 -2.304 -17.282 1.00 94.25 126 SER A N 1
ATOM 939 C CA . SER A 1 126 ? 10.166 -1.449 -17.584 1.00 94.25 126 SER A CA 1
ATOM 940 C C . SER A 1 126 ? 10.125 -0.963 -19.039 1.00 94.25 126 SER A C 1
ATOM 942 O O . SER A 1 126 ? 9.048 -0.685 -19.572 1.00 94.25 126 SER A O 1
ATOM 944 N N . THR A 1 127 ? 11.285 -0.856 -19.693 1.00 94.06 127 THR A N 1
ATOM 945 C CA . THR A 1 127 ? 11.398 -0.397 -21.088 1.00 94.06 127 THR A CA 1
ATOM 946 C C . THR A 1 127 ? 11.346 -1.523 -22.115 1.00 94.06 127 THR A C 1
ATOM 948 O O . THR A 1 127 ? 11.151 -1.247 -23.299 1.00 94.06 127 THR A O 1
ATOM 951 N N . MET A 1 128 ? 11.470 -2.779 -21.681 1.00 93.38 128 MET A N 1
ATOM 952 C CA . MET A 1 128 ? 11.500 -3.926 -22.581 1.00 93.38 128 MET A CA 1
ATOM 953 C C . MET A 1 128 ? 10.169 -4.130 -23.309 1.00 93.38 128 MET A C 1
ATOM 955 O O . MET A 1 128 ? 9.079 -4.033 -22.740 1.00 93.38 128 MET A O 1
ATOM 959 N N . ASP A 1 129 ? 10.264 -4.515 -24.576 1.00 92.25 129 ASP A N 1
ATOM 960 C CA . ASP A 1 129 ? 9.112 -4.816 -25.422 1.00 92.25 129 ASP A CA 1
ATOM 961 C C . ASP A 1 129 ? 8.284 -5.991 -24.903 1.00 92.25 129 ASP A C 1
ATOM 963 O O . ASP A 1 129 ? 7.071 -6.016 -25.086 1.00 92.25 129 ASP A O 1
ATOM 967 N N . GLN A 1 130 ? 8.913 -6.940 -24.214 1.00 88.81 130 GLN A N 1
ATOM 968 C CA . GLN A 1 130 ? 8.261 -8.069 -23.556 1.00 88.81 130 GLN A CA 1
ATOM 969 C C . GLN A 1 130 ? 7.194 -7.592 -22.575 1.00 88.81 130 GLN A C 1
ATOM 971 O O . GLN A 1 130 ? 6.099 -8.147 -22.546 1.00 88.81 130 GLN A O 1
ATOM 976 N N . ILE A 1 131 ? 7.475 -6.521 -21.826 1.00 88.06 131 ILE A N 1
ATOM 977 C CA . ILE A 1 131 ? 6.486 -5.907 -20.942 1.00 88.06 131 ILE A CA 1
ATOM 978 C C . ILE A 1 131 ? 5.318 -5.363 -21.744 1.00 88.06 131 ILE A C 1
ATOM 980 O O . ILE A 1 131 ? 4.218 -5.371 -21.226 1.00 88.06 131 ILE A O 1
ATOM 984 N N . LYS A 1 132 ? 5.511 -4.925 -22.991 1.00 81.38 132 LYS A N 1
ATOM 985 C CA . LYS A 1 132 ? 4.442 -4.350 -23.814 1.00 81.38 132 LYS A CA 1
ATOM 986 C C . LYS A 1 132 ? 3.659 -5.362 -24.650 1.00 81.38 132 LYS A C 1
ATOM 988 O O . LYS A 1 132 ? 2.491 -5.114 -24.936 1.00 81.38 132 LYS A O 1
ATOM 993 N N . LYS A 1 133 ? 4.309 -6.441 -25.080 1.00 86.88 133 LYS A N 1
ATOM 994 C CA . LYS A 1 133 ? 3.826 -7.318 -26.155 1.00 86.88 133 LYS A CA 1
ATOM 995 C C . LYS A 1 133 ? 3.378 -8.702 -25.687 1.00 86.88 133 LYS A C 1
ATOM 997 O O . LYS A 1 133 ? 2.598 -9.323 -26.397 1.00 86.88 133 LYS A O 1
ATOM 1002 N N . LEU A 1 134 ? 3.875 -9.203 -24.553 1.00 82.88 134 LEU A N 1
ATOM 1003 C CA . LEU A 1 134 ? 3.587 -10.575 -24.101 1.00 82.88 134 LEU A CA 1
ATOM 1004 C C . LEU A 1 134 ? 2.388 -10.686 -23.146 1.00 82.88 134 LEU A C 1
ATOM 1006 O O . LEU A 1 134 ? 1.910 -11.796 -22.923 1.00 82.88 134 LEU A O 1
ATOM 1010 N N . TRP A 1 135 ? 1.913 -9.565 -22.599 1.00 70.94 135 TRP A N 1
ATOM 1011 C CA . TRP A 1 135 ? 0.844 -9.490 -21.595 1.00 70.94 135 TRP A CA 1
ATOM 1012 C C . TRP A 1 135 ? -0.216 -8.479 -22.022 1.00 70.94 135 TRP A C 1
ATOM 1014 O O . TRP A 1 135 ? -1.413 -8.841 -21.987 1.00 70.94 135 TRP A O 1
#

Sequence (135 aa):
IEKLSSEELYDIMKDFLDGTILNVVEGKEEVKGDVKDLAIDFLLYGALAEIFARTTGFNKGLGGSMHAFFIPFGIFPNNAIVGGSGTIAMGAALYKRSNRKPGIVVANIGDGSLGRGPVWEALCMSTMDQIKKLW

pLDDT: mean 90.15, std 8.79, range [49.59, 96.56]